Protein AF-A0A820NGN3-F1 (afdb_monomer_lite)

InterPro domains:
  IPR036514 SGNH hydrolase superfamily [G3DSA:3.40.50.1110] (3-80)

Organism: NCBI:txid433720

pLDDT: mean 89.62, std 7.94, range [53.31, 97.62]

Foldseek 3Di:
DDPCVVVVVVVVVVVLVVVVVVCVVVVHDDQPVLVVVQVQQDCPHPHHQADDCPDPPRRRHGDPNSVVVVVVSVVVVVVVVD

Structure (mmCIF, N/CA/C/O backbone):
data_AF-A0A820NGN3-F1
#
_entry.id   AF-A0A820NGN3-F1
#
loop_
_atom_site.group_PDB
_atom_site.id
_atom_site.type_symbol
_atom_site.label_atom_id
_atom_site.label_alt_id
_atom_site.label_comp_id
_atom_site.label_asym_id
_atom_site.label_entity_id
_atom_site.label_seq_id
_atom_site.pdbx_PDB_ins_code
_atom_site.Cartn_x
_atom_site.Cartn_y
_atom_site.Cartn_z
_atom_site.occupancy
_atom_site.B_iso_or_equiv
_atom_site.auth_seq_id
_atom_site.auth_comp_id
_atom_site.auth_asym_id
_atom_site.auth_atom_id
_atom_site.pdbx_PDB_model_num
ATOM 1 N N . LYS A 1 1 ? 18.426 -4.643 -8.856 1.00 64.50 1 LYS A N 1
ATOM 2 C CA . LYS A 1 1 ? 18.326 -3.824 -7.624 1.00 64.50 1 LYS A CA 1
ATOM 3 C C . LYS A 1 1 ? 17.644 -2.520 -7.993 1.00 64.50 1 LYS A C 1
ATOM 5 O O . LYS A 1 1 ? 18.012 -1.965 -9.025 1.00 64.50 1 LYS A O 1
ATOM 10 N N . ILE A 1 2 ? 16.643 -2.087 -7.230 1.00 70.44 2 ILE A N 1
ATOM 11 C CA . ILE A 1 2 ? 15.870 -0.886 -7.557 1.00 70.44 2 ILE A CA 1
ATOM 12 C C . ILE A 1 2 ? 16.770 0.344 -7.323 1.00 70.44 2 ILE A C 1
ATOM 14 O O . ILE A 1 2 ? 17.412 0.438 -6.271 1.00 70.44 2 ILE A O 1
ATOM 18 N N . PRO A 1 3 ? 16.906 1.271 -8.288 1.00 76.19 3 PRO A N 1
ATOM 19 C CA . PRO A 1 3 ? 17.672 2.496 -8.071 1.00 76.19 3 PRO A CA 1
ATOM 20 C C . PRO A 1 3 ? 17.100 3.302 -6.898 1.00 76.19 3 PRO A C 1
ATOM 22 O O . PRO A 1 3 ? 15.890 3.476 -6.807 1.00 76.1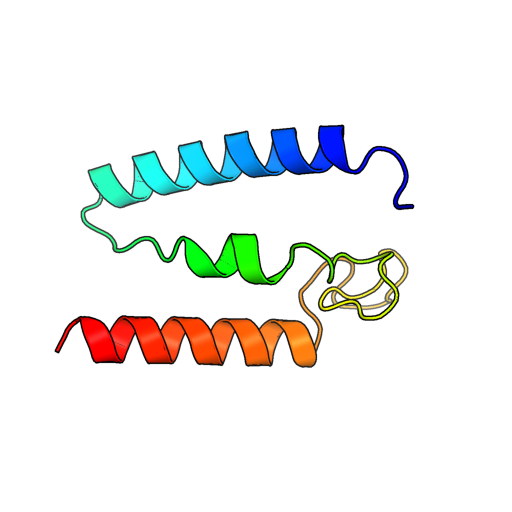9 3 PRO A O 1
ATOM 25 N N . ASN A 1 4 ? 17.966 3.811 -6.015 1.00 80.00 4 ASN A N 1
ATOM 26 C CA . ASN A 1 4 ? 17.594 4.649 -4.861 1.00 80.00 4 ASN A CA 1
ATOM 27 C C . ASN A 1 4 ? 16.600 4.028 -3.859 1.00 80.00 4 ASN A C 1
ATOM 29 O O . ASN A 1 4 ? 16.061 4.752 -3.026 1.00 80.00 4 ASN A O 1
ATOM 33 N N . GLU A 1 5 ? 16.415 2.707 -3.884 1.00 82.06 5 GLU A N 1
ATOM 34 C CA . GLU A 1 5 ? 15.498 1.938 -3.027 1.00 82.06 5 GLU A CA 1
ATOM 35 C C . GLU A 1 5 ? 15.511 2.390 -1.557 1.00 82.06 5 GLU A C 1
ATOM 37 O O . GLU A 1 5 ? 14.490 2.819 -1.032 1.00 82.06 5 GLU A O 1
ATOM 42 N N . ALA A 1 6 ? 16.693 2.436 -0.934 1.00 85.38 6 ALA A N 1
ATOM 43 C CA . ALA A 1 6 ? 16.838 2.840 0.466 1.00 85.38 6 ALA A CA 1
ATOM 44 C C . ALA A 1 6 ? 16.426 4.299 0.737 1.00 85.38 6 ALA A C 1
ATOM 46 O O . ALA A 1 6 ? 15.916 4.612 1.810 1.00 85.38 6 ALA A O 1
ATOM 47 N N . SER A 1 7 ? 16.652 5.212 -0.211 1.00 86.44 7 SER A N 1
ATOM 48 C CA . SER A 1 7 ? 16.227 6.611 -0.073 1.00 86.44 7 SER A CA 1
ATOM 49 C C . SER A 1 7 ? 14.712 6.740 -0.217 1.00 86.44 7 SER A C 1
ATOM 51 O O . SER A 1 7 ? 14.092 7.496 0.526 1.00 86.44 7 SER A O 1
ATOM 53 N N . CYS A 1 8 ? 14.107 5.980 -1.132 1.00 83.69 8 CYS A N 1
ATOM 54 C CA . CYS A 1 8 ? 12.657 5.922 -1.285 1.00 83.69 8 CYS A CA 1
ATOM 55 C C . CYS A 1 8 ? 11.985 5.312 -0.048 1.00 83.69 8 CYS A C 1
ATOM 57 O O . CYS A 1 8 ? 11.003 5.869 0.436 1.00 83.69 8 CYS A O 1
ATOM 59 N N . HIS A 1 9 ? 12.544 4.235 0.516 1.00 86.69 9 HIS A N 1
ATOM 60 C CA . HIS A 1 9 ? 12.041 3.632 1.755 1.00 86.69 9 HIS A CA 1
ATOM 61 C C . HIS A 1 9 ? 12.072 4.622 2.928 1.00 86.69 9 HIS A C 1
ATOM 63 O O . HIS A 1 9 ? 11.076 4.737 3.629 1.00 86.69 9 HIS A O 1
ATOM 69 N N . LYS A 1 10 ? 13.123 5.444 3.065 1.00 88.62 10 LYS A N 1
ATOM 70 C CA . LYS A 1 10 ? 13.170 6.507 4.091 1.00 88.62 10 LYS A CA 1
ATOM 71 C C . LYS A 1 10 ? 12.060 7.550 3.950 1.00 88.62 10 LYS A C 1
ATOM 73 O O . LYS A 1 10 ? 11.521 8.008 4.950 1.00 88.62 10 LYS A O 1
ATOM 78 N N . ILE A 1 11 ? 11.726 7.956 2.723 1.00 86.62 11 ILE A N 1
ATOM 79 C CA . ILE A 1 11 ? 10.616 8.898 2.492 1.00 86.62 11 ILE A CA 1
ATOM 80 C C . ILE A 1 11 ? 9.287 8.242 2.883 1.00 86.62 11 ILE A C 1
ATOM 82 O O . ILE A 1 11 ? 8.446 8.882 3.514 1.00 86.62 11 ILE A O 1
ATOM 86 N N . MET A 1 12 ? 9.115 6.959 2.557 1.00 85.38 12 MET A N 1
ATOM 87 C CA . MET A 1 12 ? 7.940 6.193 2.969 1.00 85.38 12 MET A CA 1
ATOM 88 C C . MET A 1 12 ? 7.849 6.056 4.490 1.00 85.38 12 MET A C 1
ATOM 90 O O . MET A 1 12 ? 6.746 6.142 5.021 1.00 85.38 12 MET A O 1
ATOM 94 N N . ASP A 1 13 ? 8.971 5.888 5.194 1.00 88.94 13 ASP A N 1
ATOM 95 C CA . ASP A 1 13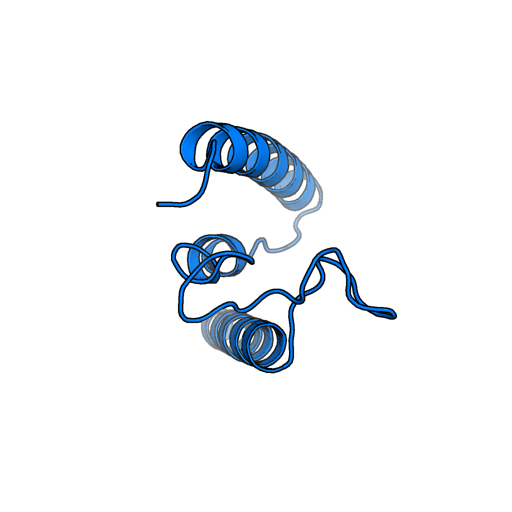 ? 9.010 5.859 6.660 1.00 88.94 13 ASP A CA 1
ATOM 96 C C . ASP A 1 13 ? 8.467 7.163 7.256 1.00 88.94 13 ASP A C 1
ATOM 98 O O . ASP A 1 13 ? 7.514 7.116 8.026 1.00 88.94 13 ASP A O 1
ATOM 102 N N . ILE A 1 14 ? 8.955 8.320 6.796 1.00 90.50 14 ILE A N 1
ATOM 103 C CA . ILE A 1 14 ? 8.499 9.638 7.277 1.00 90.50 14 ILE A CA 1
ATOM 104 C C . ILE A 1 14 ? 6.989 9.832 7.065 1.00 90.50 14 ILE A C 1
ATOM 106 O O . ILE A 1 14 ? 6.282 10.303 7.957 1.00 90.50 14 ILE A O 1
ATOM 110 N N . LEU A 1 15 ? 6.481 9.470 5.882 1.00 89.31 15 LEU A N 1
ATOM 111 C CA . LEU A 1 15 ? 5.048 9.563 5.586 1.00 89.31 15 LEU A CA 1
ATOM 112 C C . LEU A 1 15 ? 4.224 8.615 6.464 1.00 89.31 15 LEU A C 1
ATOM 114 O O . LEU A 1 15 ? 3.152 8.991 6.931 1.00 89.31 15 LEU A O 1
ATOM 118 N N . THR A 1 16 ? 4.729 7.404 6.702 1.00 90.38 16 THR A N 1
ATOM 119 C CA . THR A 1 16 ? 4.081 6.406 7.566 1.00 90.38 16 THR A CA 1
ATOM 120 C C . THR A 1 16 ? 3.975 6.924 8.994 1.00 90.38 16 THR A C 1
ATOM 122 O O . THR A 1 16 ? 2.887 6.888 9.561 1.00 90.38 16 THR A O 1
ATOM 125 N N . ASP A 1 17 ? 5.071 7.448 9.542 1.00 93.06 17 ASP A N 1
ATOM 126 C CA . ASP A 1 17 ? 5.116 7.977 10.906 1.00 93.06 17 ASP A CA 1
ATOM 127 C C . ASP A 1 17 ? 4.131 9.142 11.065 1.00 93.06 17 ASP A C 1
ATOM 129 O O . ASP A 1 17 ? 3.335 9.154 12.001 1.00 93.06 17 ASP A O 1
ATOM 133 N N . THR A 1 18 ? 4.079 10.042 10.077 1.00 94.12 18 THR A N 1
ATOM 134 C CA . THR A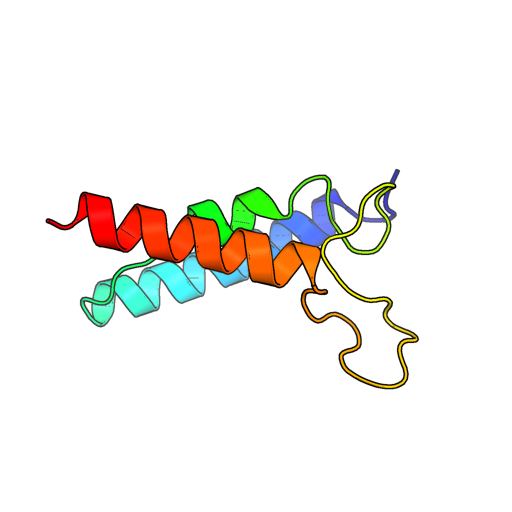 1 18 ? 3.129 11.168 10.067 1.00 94.12 18 THR A CA 1
ATOM 135 C C . THR A 1 18 ? 1.669 10.692 10.072 1.00 94.12 18 THR A C 1
ATOM 137 O O . THR A 1 18 ? 0.836 11.221 10.806 1.00 94.12 18 THR A O 1
ATOM 140 N N . ILE A 1 19 ? 1.330 9.687 9.256 1.00 93.69 19 ILE A N 1
ATOM 141 C CA . ILE A 1 19 ? -0.033 9.130 9.209 1.00 93.69 19 ILE A CA 1
ATOM 142 C C . ILE A 1 19 ? -0.366 8.432 10.530 1.00 93.69 19 ILE A C 1
ATOM 144 O O . ILE A 1 19 ? -1.471 8.592 11.046 1.00 93.69 19 ILE A O 1
ATOM 148 N N . LYS A 1 20 ? 0.584 7.677 11.086 1.00 94.06 20 LYS A N 1
ATOM 149 C CA . LYS A 1 20 ? 0.420 6.960 12.348 1.00 94.06 20 LYS A CA 1
ATOM 150 C C . LYS A 1 20 ? 0.140 7.916 13.504 1.00 94.06 20 LYS A C 1
ATOM 152 O O . LYS A 1 20 ? -0.828 7.698 14.231 1.00 94.06 20 LYS A O 1
ATOM 157 N N . GLU A 1 21 ? 0.909 8.996 13.624 1.00 95.94 21 GLU A N 1
ATOM 158 C CA . GLU A 1 21 ? 0.671 10.059 14.609 1.00 95.94 21 GLU A CA 1
ATOM 159 C C . GLU A 1 21 ? -0.744 10.638 14.465 1.00 95.94 21 GLU A C 1
ATOM 161 O O . GLU A 1 21 ? -1.515 10.630 15.426 1.00 95.94 21 GLU A O 1
ATOM 166 N N . ALA A 1 22 ? -1.143 11.018 13.247 1.00 96.75 22 ALA A N 1
ATOM 167 C CA . ALA A 1 22 ? -2.478 11.557 12.988 1.00 96.75 22 ALA A CA 1
ATOM 168 C C . ALA A 1 22 ? -3.607 10.564 13.333 1.00 96.75 22 ALA A C 1
ATOM 170 O O . ALA A 1 22 ? -4.639 10.950 13.884 1.00 96.75 22 ALA A O 1
ATOM 171 N N . THR A 1 23 ? -3.431 9.272 13.034 1.00 95.62 23 THR A N 1
ATOM 172 C CA . THR A 1 23 ? -4.428 8.243 13.373 1.00 95.62 23 THR A CA 1
ATOM 173 C C . THR A 1 23 ? -4.544 8.021 14.878 1.00 95.62 23 THR A C 1
ATOM 175 O O . THR A 1 23 ? -5.656 7.872 15.384 1.00 95.62 23 THR A O 1
ATOM 178 N N . GLN A 1 24 ? -3.426 8.082 15.609 1.00 95.81 24 GLN A N 1
ATOM 179 C CA . GLN A 1 24 ? -3.411 7.971 17.063 1.00 95.81 24 GLN A CA 1
ATOM 180 C C . GLN A 1 24 ? -4.143 9.148 17.718 1.00 95.81 24 GLN A C 1
ATOM 182 O O . GLN A 1 24 ? -4.961 8.929 18.610 1.00 95.81 24 GLN A O 1
ATOM 187 N N . GLU A 1 25 ? -3.896 10.377 17.258 1.00 96.75 25 GLU A N 1
ATOM 188 C CA . GLU A 1 25 ? -4.606 11.571 17.739 1.00 96.75 25 GLU A CA 1
ATOM 189 C C . GLU A 1 25 ? -6.117 11.492 17.485 1.00 96.75 25 GLU A C 1
ATOM 191 O O . GLU A 1 25 ? -6.917 11.928 18.313 1.00 96.75 25 GLU A O 1
ATOM 196 N N . ALA A 1 26 ? -6.515 10.898 16.359 1.00 96.38 26 ALA A N 1
ATOM 197 C CA . ALA A 1 26 ? -7.913 10.739 15.978 1.00 96.38 26 ALA A CA 1
ATOM 198 C C . ALA A 1 26 ? -8.604 9.506 16.596 1.00 96.38 26 ALA A C 1
ATOM 200 O O . ALA A 1 26 ? -9.811 9.341 16.415 1.00 96.38 26 ALA A O 1
ATOM 201 N N . GLY A 1 27 ? -7.875 8.624 17.291 1.00 94.06 27 GLY A N 1
ATOM 202 C CA . GLY A 1 27 ? -8.414 7.348 17.778 1.00 94.06 27 GLY A CA 1
ATOM 203 C C . GLY A 1 27 ? -8.830 6.391 16.651 1.00 94.06 27 GLY A C 1
ATOM 204 O O . GLY A 1 27 ? -9.764 5.608 16.816 1.00 94.06 27 GLY A O 1
ATOM 205 N N . ILE A 1 28 ? -8.168 6.479 15.497 1.00 92.69 28 ILE A N 1
ATOM 206 C CA . ILE A 1 28 ? -8.401 5.638 14.319 1.00 92.69 28 ILE A CA 1
ATOM 207 C C . ILE A 1 28 ? -7.327 4.549 14.282 1.00 92.69 28 ILE A C 1
ATOM 209 O O . ILE A 1 28 ? -6.154 4.807 14.546 1.00 92.69 28 ILE A O 1
ATOM 213 N N . ALA A 1 29 ? -7.716 3.324 13.935 1.00 90.00 29 ALA A N 1
ATOM 214 C CA . ALA A 1 29 ? -6.768 2.228 13.804 1.00 90.00 29 ALA A CA 1
ATOM 215 C C . ALA A 1 29 ? -5.805 2.440 12.620 1.00 90.00 29 ALA A C 1
ATOM 217 O O . ALA A 1 29 ? -6.209 2.847 11.527 1.00 90.00 29 ALA A O 1
ATOM 218 N N . PHE A 1 30 ? -4.530 2.113 12.833 1.00 91.00 30 PHE A N 1
ATOM 219 C CA . PHE A 1 30 ? -3.491 2.136 11.807 1.00 91.00 30 PHE A CA 1
ATOM 220 C C . PHE A 1 30 ? -3.007 0.719 11.495 1.00 91.00 30 PHE A C 1
ATOM 2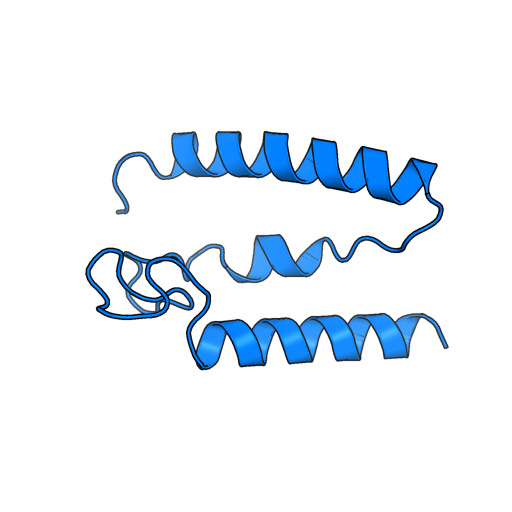22 O O . PHE A 1 30 ? -2.522 0.008 12.377 1.00 91.00 30 PHE A O 1
ATOM 229 N N . ILE A 1 31 ? -3.098 0.313 10.228 1.00 91.00 31 ILE A N 1
ATOM 230 C CA . ILE A 1 31 ? -2.735 -1.040 9.787 1.00 91.00 31 ILE A CA 1
ATOM 231 C C . ILE A 1 31 ? -1.300 -1.040 9.246 1.00 91.00 31 ILE A C 1
ATOM 233 O O . ILE A 1 31 ? -1.066 -0.969 8.039 1.00 91.00 31 ILE A O 1
ATOM 237 N N . GLU A 1 32 ? -0.328 -1.149 10.153 1.00 86.25 32 GLU A N 1
ATOM 238 C CA . GLU A 1 32 ? 1.117 -1.117 9.850 1.00 86.25 32 GLU A CA 1
ATOM 239 C C . GLU A 1 32 ? 1.529 -2.126 8.758 1.00 86.25 32 GLU A C 1
ATOM 241 O O . GLU A 1 32 ? 2.378 -1.846 7.909 1.00 86.25 32 GLU A O 1
ATOM 246 N N . SER A 1 33 ? 0.887 -3.299 8.728 1.00 87.81 33 SER A N 1
ATOM 247 C CA . SER A 1 33 ? 1.213 -4.377 7.790 1.00 87.81 33 SER A CA 1
ATOM 248 C C . SER A 1 33 ? 0.954 -4.032 6.322 1.00 87.81 33 SER A C 1
ATOM 250 O O . SER A 1 33 ? 1.516 -4.685 5.445 1.00 87.81 33 SER A O 1
ATOM 252 N N . VAL A 1 34 ? 0.125 -3.023 6.020 1.00 87.94 34 VAL A N 1
ATOM 253 C CA . VAL A 1 34 ? -0.145 -2.614 4.630 1.00 87.94 34 VAL A CA 1
ATOM 254 C C . VAL A 1 34 ? 1.119 -2.081 3.962 1.00 87.94 34 VAL A C 1
ATOM 256 O O . VAL A 1 34 ? 1.396 -2.434 2.819 1.00 87.94 34 VAL A O 1
ATOM 259 N N . LYS A 1 35 ? 1.924 -1.286 4.672 1.00 82.38 35 LYS A N 1
ATOM 260 C CA . LYS A 1 35 ? 3.184 -0.752 4.142 1.00 82.38 35 LYS A CA 1
ATOM 261 C C . LYS A 1 35 ? 4.182 -1.871 3.857 1.00 82.38 35 LYS A C 1
ATOM 263 O O . LYS A 1 35 ? 4.748 -1.947 2.768 1.00 82.38 35 LYS A O 1
ATOM 268 N N . THR A 1 36 ? 4.414 -2.736 4.843 1.00 86.69 36 THR A N 1
ATOM 269 C CA . THR A 1 36 ? 5.451 -3.772 4.751 1.00 86.69 36 THR A CA 1
ATOM 270 C C . THR A 1 36 ? 5.122 -4.834 3.705 1.00 86.69 36 THR A C 1
ATOM 272 O O . THR A 1 36 ? 6.035 -5.434 3.150 1.00 86.69 36 THR A O 1
ATOM 275 N N . ALA A 1 37 ? 3.846 -5.010 3.356 1.00 91.88 37 ALA A N 1
ATOM 276 C CA . ALA A 1 37 ? 3.411 -5.953 2.331 1.00 91.88 37 ALA A CA 1
ATOM 277 C C . ALA A 1 37 ? 3.846 -5.608 0.897 1.00 91.88 37 ALA A C 1
ATOM 279 O O . ALA A 1 37 ? 3.778 -6.473 0.027 1.00 91.88 37 ALA A O 1
ATOM 280 N N . PHE A 1 38 ? 4.280 -4.370 0.641 1.00 91.62 38 PHE A N 1
ATOM 281 C CA . PHE A 1 38 ? 4.766 -3.939 -0.674 1.00 91.62 38 PHE A CA 1
ATOM 282 C C . PHE A 1 38 ? 6.296 -3.987 -0.790 1.00 91.62 38 PHE A C 1
ATOM 284 O O . PHE A 1 38 ? 6.823 -3.813 -1.888 1.00 91.62 38 PHE A O 1
ATOM 291 N N . VAL A 1 39 ? 7.014 -4.245 0.309 1.00 89.19 39 VAL A N 1
ATOM 292 C CA . VAL A 1 39 ? 8.476 -4.397 0.295 1.00 89.19 39 VAL A CA 1
ATOM 293 C C . VAL A 1 39 ? 8.845 -5.664 -0.478 1.00 89.19 39 VAL A C 1
ATOM 295 O O . VAL A 1 39 ? 8.337 -6.743 -0.183 1.00 89.19 39 VAL A O 1
ATOM 298 N N . GLY A 1 40 ? 9.712 -5.541 -1.484 1.00 89.75 40 GLY A N 1
ATOM 299 C CA . GLY A 1 40 ? 10.041 -6.617 -2.428 1.00 89.75 40 GLY A CA 1
ATOM 300 C C . GLY A 1 40 ? 9.037 -6.788 -3.577 1.00 89.75 40 GLY A C 1
ATOM 301 O O . GLY A 1 40 ? 9.319 -7.521 -4.525 1.00 89.75 40 GLY A O 1
ATOM 302 N N . HIS A 1 41 ? 7.907 -6.080 -3.519 1.00 93.38 41 HIS A N 1
ATOM 303 C CA . HIS A 1 41 ? 6.855 -6.039 -4.536 1.00 93.38 41 HIS A CA 1
ATOM 304 C C . HIS A 1 41 ? 6.652 -4.617 -5.083 1.00 93.38 41 HIS A C 1
ATOM 306 O O . HIS A 1 41 ? 5.587 -4.267 -5.601 1.00 93.38 41 HIS A O 1
ATOM 312 N N . GLU A 1 42 ? 7.670 -3.763 -4.977 1.00 90.75 42 GLU A N 1
ATOM 313 C CA . GLU A 1 42 ? 7.627 -2.403 -5.497 1.00 90.75 42 GLU A CA 1
ATOM 314 C C . GLU A 1 42 ? 7.535 -2.402 -7.032 1.00 90.75 42 GLU A C 1
ATOM 316 O O . GLU A 1 42 ? 7.794 -3.403 -7.699 1.00 90.75 42 GLU A O 1
ATOM 321 N N . MET A 1 43 ? 7.208 -1.249 -7.616 1.00 88.69 43 MET A N 1
ATOM 322 C CA . MET A 1 43 ? 6.948 -1.061 -9.053 1.00 88.69 43 MET A CA 1
ATOM 323 C C . MET A 1 43 ? 8.002 -1.657 -10.006 1.00 88.69 43 MET A C 1
ATOM 325 O O . MET A 1 43 ? 7.662 -2.075 -11.109 1.00 88.69 43 MET A O 1
ATOM 329 N N . PHE A 1 44 ? 9.275 -1.690 -9.599 1.00 86.44 44 PHE A N 1
ATOM 330 C CA . PHE A 1 44 ? 10.389 -2.205 -10.409 1.00 86.44 44 PHE A CA 1
ATOM 331 C C . PHE A 1 44 ? 10.923 -3.566 -9.931 1.00 86.44 44 PHE A C 1
ATOM 333 O O . PHE A 1 44 ? 12.007 -3.986 -10.344 1.00 86.44 44 PHE A O 1
ATOM 340 N N . SER A 1 45 ? 10.202 -4.236 -9.032 1.00 90.38 45 SER A N 1
ATOM 341 C CA . SER A 1 45 ? 10.500 -5.606 -8.609 1.00 90.38 45 SER A CA 1
ATOM 342 C C . SER A 1 45 ? 10.153 -6.620 -9.710 1.00 90.38 45 SER A C 1
ATOM 344 O O . SER A 1 45 ? 9.514 -6.291 -10.711 1.00 90.38 45 SER A O 1
ATOM 346 N N . SER A 1 46 ? 10.569 -7.877 -9.534 1.00 90.88 46 SER A N 1
ATOM 347 C CA . SER A 1 46 ? 10.178 -8.975 -10.431 1.00 90.88 46 SER A CA 1
ATOM 348 C C . SER A 1 46 ? 8.699 -9.350 -10.311 1.00 90.88 46 SER A C 1
ATOM 350 O O . SER A 1 46 ? 8.151 -9.961 -11.226 1.00 90.88 46 SER A O 1
ATOM 352 N N . GLU A 1 47 ? 8.052 -8.992 -9.200 1.00 93.81 47 GLU A N 1
ATOM 353 C CA . GLU A 1 47 ? 6.646 -9.286 -8.927 1.00 93.81 47 GLU A CA 1
ATOM 354 C C . GLU A 1 47 ? 5.936 -8.056 -8.345 1.00 93.81 47 GLU A C 1
ATOM 356 O O . GLU A 1 47 ? 5.604 -8.035 -7.159 1.00 93.81 47 GLU A O 1
ATOM 361 N N . PRO A 1 48 ? 5.689 -7.017 -9.158 1.00 93.88 48 PRO A N 1
ATOM 362 C CA . PRO A 1 48 ? 5.177 -5.756 -8.653 1.00 93.88 48 PRO A CA 1
ATOM 363 C C . PRO A 1 48 ? 3.712 -5.869 -8.223 1.00 93.88 48 PRO A C 1
ATOM 365 O O . PRO A 1 48 ? 2.869 -6.434 -8.927 1.00 93.88 48 PRO A O 1
ATOM 368 N N . PHE A 1 49 ? 3.395 -5.257 -7.087 1.00 96.56 49 PHE A N 1
ATOM 369 C CA . PHE A 1 49 ? 2.033 -4.992 -6.612 1.00 96.56 49 PHE A CA 1
ATOM 370 C C . PHE A 1 49 ? 1.547 -3.593 -6.994 1.00 96.56 49 PHE A C 1
ATOM 372 O O . PHE A 1 49 ? 0.422 -3.227 -6.669 1.00 96.56 49 PHE A O 1
ATOM 379 N N . VAL A 1 50 ? 2.380 -2.820 -7.689 1.00 94.38 50 VAL A N 1
ATOM 380 C CA . VAL A 1 50 ? 2.119 -1.445 -8.119 1.00 94.38 50 VAL A CA 1
ATOM 381 C C . VAL A 1 50 ? 2.189 -1.386 -9.642 1.00 94.38 50 VAL A C 1
ATOM 383 O O . VAL A 1 50 ? 3.093 -1.967 -10.243 1.00 94.38 50 VAL A O 1
ATOM 386 N N . ASP A 1 51 ? 1.241 -0.699 -10.269 1.00 95.38 51 ASP A N 1
ATOM 387 C CA . ASP A 1 51 ? 1.249 -0.448 -11.707 1.00 95.38 51 ASP A CA 1
ATOM 388 C C . ASP A 1 51 ? 2.402 0.478 -12.122 1.00 95.38 51 ASP A C 1
ATOM 390 O O . ASP A 1 51 ? 2.913 1.290 -11.347 1.00 95.38 51 ASP A O 1
ATOM 394 N N . SER A 1 52 ? 2.815 0.365 -13.385 1.00 90.19 52 SER A N 1
ATOM 395 C CA . SER A 1 52 ? 3.898 1.176 -13.950 1.00 90.19 52 SER A CA 1
ATOM 396 C C . SER A 1 52 ? 3.597 2.679 -13.878 1.00 90.19 52 SER A C 1
ATOM 398 O O . SER A 1 52 ? 2.462 3.105 -14.087 1.00 90.19 52 SER A O 1
ATOM 400 N N . LEU A 1 53 ? 4.636 3.504 -13.708 1.00 88.94 53 LEU A N 1
ATOM 401 C CA . LEU A 1 53 ? 4.557 4.964 -13.885 1.00 88.94 53 LEU A CA 1
ATOM 402 C C . LEU A 1 53 ? 4.025 5.384 -15.261 1.00 88.94 53 LEU A C 1
ATOM 404 O O . LEU A 1 53 ? 3.494 6.480 -15.397 1.00 88.94 53 LEU A O 1
ATOM 408 N N . PHE A 1 54 ? 4.177 4.530 -16.274 1.00 89.12 54 PHE A N 1
ATOM 409 C CA . PHE A 1 54 ? 3.753 4.813 -17.645 1.00 89.12 54 PHE A CA 1
ATOM 410 C C . PHE A 1 54 ? 2.363 4.256 -17.978 1.00 89.12 54 PHE A C 1
ATOM 412 O O . PHE A 1 54 ? 1.960 4.279 -19.140 1.00 89.12 54 PHE A O 1
ATOM 419 N N . ALA A 1 55 ? 1.635 3.723 -16.993 1.00 88.75 55 ALA A N 1
ATOM 420 C CA . ALA A 1 55 ? 0.276 3.249 -17.211 1.00 88.75 55 ALA A CA 1
ATOM 421 C C . ALA A 1 55 ? -0.646 4.420 -17.603 1.00 88.75 55 ALA A C 1
ATOM 423 O O . ALA A 1 55 ? -0.609 5.487 -16.992 1.00 88.75 55 ALA A O 1
ATOM 424 N N . SER A 1 56 ? -1.501 4.219 -18.613 1.00 89.75 56 SER A N 1
ATOM 425 C CA . SER A 1 56 ? -2.454 5.242 -19.082 1.00 89.75 56 SER A CA 1
ATOM 426 C C . SER A 1 56 ? -3.503 5.615 -18.028 1.00 89.75 56 SER A C 1
ATOM 428 O O . SER A 1 56 ? -4.106 6.681 -18.094 1.00 89.75 56 SER A O 1
ATOM 430 N N . THR A 1 57 ? -3.725 4.724 -17.065 1.00 89.31 57 THR A N 1
ATOM 431 C CA . THR A 1 57 ? -4.616 4.867 -15.912 1.00 89.31 57 THR A CA 1
ATOM 432 C C . THR A 1 57 ? -3.945 4.200 -14.718 1.00 89.31 57 THR A C 1
ATOM 434 O O . THR A 1 57 ? -3.239 3.214 -14.912 1.00 89.31 57 THR A O 1
ATOM 437 N N . ASN A 1 58 ? -4.187 4.689 -13.498 1.00 91.62 58 ASN A N 1
ATOM 438 C CA . ASN A 1 58 ? -3.671 4.080 -12.263 1.00 91.62 58 ASN A CA 1
ATOM 439 C C . ASN A 1 58 ? -2.133 4.027 -12.177 1.00 91.62 58 ASN A C 1
ATOM 441 O O . ASN A 1 58 ? -1.574 3.166 -11.504 1.00 91.62 58 ASN A O 1
ATOM 445 N N . ALA A 1 59 ? -1.429 4.967 -12.820 1.00 93.44 59 ALA A N 1
ATOM 446 C CA . ALA A 1 59 ? 0.020 5.082 -12.678 1.00 93.44 59 ALA A CA 1
ATOM 447 C C . ALA A 1 59 ? 0.412 5.160 -11.194 1.00 93.44 59 ALA A C 1
ATOM 449 O O . ALA A 1 59 ? -0.172 5.938 -10.434 1.00 93.44 59 ALA A O 1
ATOM 450 N N . ALA A 1 60 ? 1.377 4.332 -10.788 1.00 91.44 60 ALA A N 1
ATOM 451 C CA . ALA A 1 60 ? 1.849 4.214 -9.407 1.00 91.44 60 ALA A CA 1
ATOM 452 C C . ALA A 1 60 ? 0.787 3.834 -8.351 1.00 91.44 60 ALA A C 1
ATOM 454 O O . ALA A 1 60 ? 1.052 3.955 -7.156 1.00 91.44 60 ALA A O 1
ATOM 455 N N . HIS A 1 61 ? -0.387 3.347 -8.760 1.00 94.75 61 HIS A N 1
ATOM 456 C CA . HIS A 1 61 ? -1.373 2.773 -7.842 1.00 94.75 61 HIS A CA 1
ATOM 457 C C . HIS A 1 61 ? -1.115 1.276 -7.638 1.00 94.75 61 HIS A C 1
ATOM 459 O O . HIS A 1 61 ? -0.454 0.650 -8.472 1.00 94.75 61 HIS A O 1
ATOM 465 N N . PRO A 1 62 ? -1.642 0.663 -6.563 1.00 96.00 62 PRO A N 1
ATOM 466 C CA . PRO A 1 62 ? -1.697 -0.786 -6.468 1.00 96.00 62 PRO A CA 1
ATOM 467 C C . PRO A 1 62 ? -2.373 -1.394 -7.705 1.00 96.00 62 PRO A C 1
ATOM 469 O O . PRO A 1 62 ? -3.391 -0.892 -8.172 1.00 96.00 62 PRO A O 1
ATOM 472 N N . ASN A 1 63 ? -1.825 -2.489 -8.222 1.00 96.06 63 ASN A N 1
ATOM 473 C CA . ASN A 1 63 ? -2.478 -3.286 -9.256 1.00 96.06 63 ASN A CA 1
ATOM 474 C C . ASN A 1 63 ? -3.422 -4.320 -8.614 1.00 96.06 63 ASN A C 1
ATOM 476 O O . ASN A 1 63 ? -3.646 -4.321 -7.401 1.00 96.06 63 ASN A O 1
ATOM 480 N N . SER A 1 64 ? -3.969 -5.241 -9.408 1.00 96.44 64 SER A N 1
ATOM 481 C CA . SER A 1 64 ? -4.885 -6.280 -8.910 1.00 96.44 64 SER A CA 1
ATOM 482 C C . SER A 1 64 ? -4.299 -7.131 -7.775 1.00 96.44 64 SER A C 1
ATOM 484 O O . SER A 1 64 ? -5.021 -7.462 -6.834 1.00 96.44 64 SER A O 1
ATOM 486 N N . LYS A 1 65 ? -2.995 -7.439 -7.807 1.00 97.12 65 LYS A N 1
ATOM 487 C CA . LYS A 1 65 ? -2.308 -8.171 -6.730 1.00 97.12 65 LYS A CA 1
ATOM 488 C C . LYS A 1 65 ? -2.149 -7.305 -5.481 1.00 97.12 65 LYS A C 1
ATOM 490 O O . LYS A 1 65 ? -2.412 -7.777 -4.378 1.00 97.12 65 LYS A O 1
ATOM 495 N N . GLY A 1 66 ? -1.782 -6.036 -5.659 1.00 96.94 66 GLY A N 1
ATOM 496 C CA . GLY A 1 66 ? -1.660 -5.081 -4.558 1.00 96.94 66 GLY A CA 1
ATOM 497 C C . GLY A 1 66 ? -2.984 -4.846 -3.832 1.00 96.94 66 GLY A C 1
ATOM 498 O O . GLY A 1 66 ? -3.038 -4.945 -2.609 1.00 96.94 66 GLY A O 1
ATOM 499 N N . TYR A 1 67 ? -4.076 -4.619 -4.567 1.00 97.12 67 TYR A N 1
ATOM 500 C CA . TYR A 1 67 ? -5.405 -4.462 -3.967 1.00 97.12 67 TYR A CA 1
ATOM 501 C C . TYR A 1 67 ? -5.896 -5.730 -3.268 1.00 97.12 67 TYR A C 1
ATOM 503 O O . TYR A 1 67 ? -6.458 -5.635 -2.177 1.00 97.12 67 TYR A O 1
ATOM 511 N N . ALA A 1 68 ? -5.650 -6.912 -3.844 1.00 97.62 68 ALA A N 1
ATOM 512 C CA . ALA A 1 68 ? -5.967 -8.172 -3.178 1.00 97.62 68 ALA A CA 1
ATOM 513 C C . ALA A 1 68 ? -5.213 -8.304 -1.845 1.00 97.62 68 ALA A C 1
ATOM 515 O O . ALA A 1 68 ? -5.822 -8.656 -0.833 1.00 97.62 68 ALA A O 1
ATOM 516 N N . LYS A 1 69 ? -3.920 -7.946 -1.815 1.00 97.25 69 LYS A N 1
ATOM 517 C CA . LYS A 1 69 ? -3.122 -8.004 -0.587 1.00 97.25 69 LYS A CA 1
ATOM 518 C C . LYS A 1 69 ? -3.600 -7.013 0.472 1.00 97.25 69 LYS A C 1
ATOM 520 O O . LYS A 1 69 ? -3.682 -7.369 1.643 1.00 97.25 69 LYS A O 1
ATOM 525 N N . ILE A 1 70 ? -3.956 -5.792 0.075 1.00 96.12 70 ILE A N 1
ATOM 526 C CA . ILE A 1 70 ? -4.550 -4.806 0.990 1.00 96.12 70 ILE A CA 1
ATOM 527 C C . ILE A 1 70 ? -5.850 -5.356 1.586 1.00 96.12 70 ILE A C 1
ATOM 529 O O . ILE A 1 70 ? -6.025 -5.309 2.800 1.00 96.12 70 ILE A O 1
ATOM 533 N N . GLY A 1 71 ? -6.732 -5.917 0.754 1.00 95.19 71 GLY A N 1
ATOM 534 C CA . GLY A 1 71 ? -7.994 -6.505 1.207 1.00 95.19 71 GLY A CA 1
ATOM 535 C C . GLY A 1 71 ? -7.796 -7.627 2.230 1.00 95.19 71 GLY A C 1
ATOM 536 O O . GLY A 1 71 ? -8.480 -7.644 3.249 1.00 95.19 71 GLY A O 1
ATOM 537 N N . GLU A 1 72 ? -6.825 -8.515 2.001 1.00 95.88 72 GLU A N 1
ATOM 538 C CA . GLU A 1 72 ? -6.446 -9.574 2.948 1.00 95.88 72 GLU A CA 1
ATOM 539 C C . GLU A 1 72 ? -6.026 -8.999 4.310 1.00 95.88 72 GLU A C 1
ATOM 541 O O . GLU A 1 72 ? -6.495 -9.457 5.349 1.00 95.88 72 GLU A O 1
ATOM 546 N N . LEU A 1 73 ? -5.175 -7.969 4.313 1.00 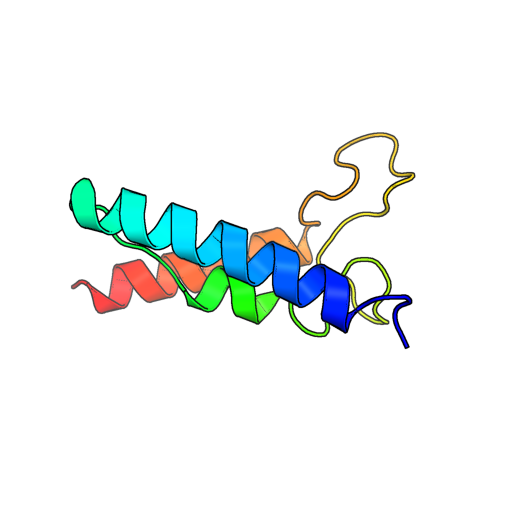94.69 73 LEU A N 1
ATOM 547 C CA . LEU A 1 73 ? -4.653 -7.366 5.542 1.00 94.69 73 LEU A CA 1
ATOM 548 C C . LEU A 1 73 ? -5.721 -6.589 6.313 1.00 94.69 73 LEU A C 1
ATOM 550 O O . LEU A 1 73 ? -5.766 -6.666 7.538 1.00 94.69 73 LEU A O 1
ATOM 554 N N . VAL A 1 74 ? -6.595 -5.871 5.604 1.00 92.88 74 VAL A N 1
ATOM 555 C CA . VAL A 1 74 ? -7.737 -5.180 6.215 1.00 92.88 74 VAL A CA 1
ATOM 556 C C . VAL A 1 74 ? -8.696 -6.195 6.833 1.00 92.88 74 VAL A C 1
ATOM 558 O O . VAL A 1 74 ? -9.097 -6.029 7.981 1.00 92.88 74 VAL A O 1
ATOM 561 N N . ALA A 1 75 ? -9.028 -7.269 6.111 1.00 93.19 75 ALA A N 1
ATOM 562 C CA . ALA A 1 75 ? -9.887 -8.325 6.637 1.00 93.19 75 ALA A CA 1
ATOM 563 C C . ALA A 1 75 ? -9.274 -8.989 7.880 1.00 93.19 75 ALA A C 1
ATOM 565 O O . ALA A 1 75 ? -9.972 -9.183 8.871 1.00 93.19 75 ALA A O 1
ATOM 566 N N . ALA A 1 76 ? -7.971 -9.285 7.858 1.00 91.94 76 ALA A N 1
ATOM 567 C CA . ALA A 1 76 ? -7.268 -9.846 9.007 1.00 91.94 76 ALA A CA 1
ATOM 568 C C . ALA A 1 76 ? -7.296 -8.903 10.222 1.00 91.94 76 ALA A C 1
ATOM 570 O O . ALA A 1 76 ? -7.549 -9.359 11.331 1.00 91.94 76 ALA A O 1
ATOM 571 N N . HIS A 1 77 ? -7.091 -7.599 10.018 1.00 90.06 77 HIS A N 1
ATOM 572 C CA . HIS A 1 77 ? -7.156 -6.607 11.092 1.00 90.06 77 HIS A CA 1
ATOM 573 C C . HIS A 1 77 ? -8.550 -6.547 11.735 1.00 90.06 77 HIS A C 1
ATOM 575 O O . HIS A 1 77 ? -8.668 -6.649 12.950 1.00 90.06 77 HIS A O 1
ATOM 581 N N . LEU A 1 78 ? -9.610 -6.507 10.921 1.00 89.25 78 LEU A N 1
ATOM 582 C CA . LEU A 1 78 ? -10.996 -6.482 11.407 1.00 89.25 78 LEU A CA 1
ATOM 583 C C . LEU A 1 78 ? -11.410 -7.752 12.167 1.00 89.25 78 LEU A C 1
ATOM 585 O O . LEU A 1 78 ? -12.327 -7.697 12.981 1.00 89.25 78 LEU A O 1
ATOM 589 N N . LEU A 1 79 ? -10.779 -8.895 11.882 1.00 87.69 79 LEU A N 1
ATOM 590 C CA . LEU A 1 79 ? -11.024 -10.154 12.593 1.00 87.69 79 LEU A CA 1
ATOM 591 C C . LEU A 1 79 ? -10.234 -10.269 13.905 1.00 87.69 79 LEU A C 1
ATOM 593 O O . LEU A 1 79 ? -10.628 -11.052 14.760 1.00 87.69 79 LEU A O 1
ATOM 597 N N . LEU A 1 80 ? -9.130 -9.528 14.061 1.00 73.00 80 LEU A N 1
ATOM 598 C CA . LEU A 1 80 ? -8.347 -9.467 15.304 1.00 73.00 80 LEU A CA 1
ATOM 599 C C . LEU A 1 80 ? -8.950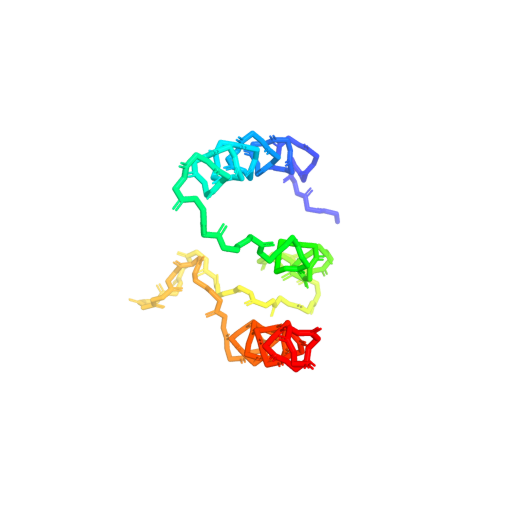 -8.506 16.341 1.00 73.00 80 LEU A C 1
ATOM 601 O O . LEU A 1 80 ? -8.658 -8.648 17.525 1.00 73.00 80 LEU A O 1
ATOM 605 N N . ASP A 1 81 ? -9.780 -7.558 15.899 1.00 59.88 81 ASP A N 1
ATOM 606 C CA . ASP A 1 81 ? -10.494 -6.594 16.749 1.00 59.88 81 ASP A CA 1
ATOM 607 C C . ASP A 1 81 ? -11.853 -7.120 17.282 1.00 59.88 81 ASP A C 1
ATOM 609 O O . ASP A 1 81 ? -12.603 -6.363 17.905 1.00 59.88 81 ASP A O 1
ATOM 613 N N . GLN A 1 82 ? -12.189 -8.397 17.038 1.00 53.31 82 GLN A N 1
ATOM 614 C CA . GLN A 1 82 ? -13.364 -9.095 17.599 1.00 53.31 82 GLN A CA 1
ATOM 615 C C . GLN A 1 82 ? -12.998 -9.927 18.830 1.00 53.31 82 GLN A C 1
ATOM 617 O O . GLN A 1 82 ? -13.824 -9.951 19.771 1.00 53.31 82 GLN A O 1
#

Sequence (82 aa):
KIPNEASCHKIMDILTDTIKEATQEAGIAFIESVKTAFVGHEMFSSEPFVDSLFASTNAAHPNSKGYAKIGELVAAHLLLDQ

Radius of gyration: 14.16 Å; chains: 1; bounding box: 32×22×37 Å

Secondary structure (DSSP, 8-state):
--TTHHHHHHHHHHHHHHHHHHHHHHT----THHHHTTTT-STTSSS-SB--TT-SSSTTSB-HHHHHHHHHHHHHHHHH--